Protein AF-A0A8J2X9C2-F1 (afdb_monomer_lite)

pLDDT: mean 74.07, std 10.77, range [40.5, 87.69]

Sequence (74 aa):
MGQSLTTLSGGEGQRLKLAKELLKQGNKQSLYLPTTGLHPNDVALLLKLLNRLVDAGNTVIMVEHNSQMIRAAD

Radius of gyration: 12.96 Å; chains: 1; bounding box: 37×24×29 Å

Structure (mmCIF, N/CA/C/O backbone):
data_AF-A0A8J2X9C2-F1
#
_entry.id   AF-A0A8J2X9C2-F1
#
loop_
_atom_site.group_PDB
_atom_site.id
_atom_site.type_symbol
_atom_site.label_atom_id
_atom_site.label_alt_id
_atom_site.label_comp_id
_atom_site.label_asym_id
_atom_site.label_entity_id
_atom_site.label_seq_id
_atom_site.pdbx_PDB_ins_code
_atom_site.Cartn_x
_atom_site.Cartn_y
_atom_site.Cartn_z
_atom_site.occupancy
_atom_site.B_iso_or_equiv
_atom_site.auth_seq_id
_atom_site.auth_comp_id
_atom_site.auth_asym_id
_atom_site.auth_atom_id
_atom_site.pdbx_PDB_model_num
ATOM 1 N N . MET A 1 1 ? 25.400 16.062 12.610 1.00 40.50 1 MET A N 1
ATOM 2 C CA . MET A 1 1 ? 25.855 16.041 11.204 1.00 40.50 1 MET A CA 1
ATOM 3 C C . MET A 1 1 ? 24.895 15.150 10.432 1.00 40.50 1 MET A C 1
ATOM 5 O O . MET A 1 1 ? 25.026 13.937 10.488 1.00 40.50 1 MET A O 1
ATOM 9 N N . GLY A 1 2 ? 23.840 15.738 9.864 1.00 52.41 2 GLY A N 1
ATOM 10 C CA . GLY A 1 2 ? 22.807 15.009 9.126 1.00 52.41 2 GLY A CA 1
ATOM 11 C C . GLY A 1 2 ? 23.219 14.895 7.667 1.00 52.41 2 GLY A C 1
ATOM 12 O O . GLY A 1 2 ? 23.444 15.917 7.023 1.00 52.41 2 GLY A O 1
ATOM 13 N N . GLN A 1 3 ? 23.374 13.673 7.163 1.00 47.06 3 GLN A N 1
ATOM 14 C CA . GLN A 1 3 ? 23.570 13.469 5.733 1.00 47.06 3 GLN A CA 1
ATOM 15 C C . GLN A 1 3 ? 22.343 13.992 4.972 1.00 47.06 3 GLN A C 1
ATOM 17 O O . GLN A 1 3 ? 21.204 13.787 5.392 1.00 47.06 3 GLN A O 1
ATOM 22 N N . SER A 1 4 ? 22.604 14.704 3.874 1.00 48.19 4 SER A N 1
ATOM 23 C CA . SER A 1 4 ? 21.591 15.204 2.944 1.00 48.19 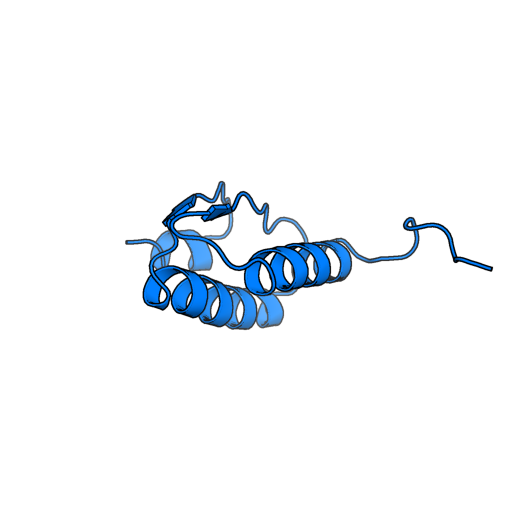4 SER A CA 1
ATOM 24 C C . SER A 1 4 ? 20.675 14.061 2.497 1.00 48.19 4 SER A C 1
ATOM 26 O O . SER A 1 4 ? 21.158 12.991 2.133 1.00 48.19 4 SER A O 1
ATOM 28 N N . LEU A 1 5 ? 19.362 14.302 2.491 1.00 53.38 5 LEU A N 1
ATOM 29 C CA . LEU A 1 5 ? 18.273 13.392 2.092 1.00 53.38 5 LEU A CA 1
ATOM 30 C C . LEU A 1 5 ? 18.310 12.964 0.600 1.00 53.38 5 LEU A C 1
ATOM 32 O O . LEU A 1 5 ? 17.289 12.589 0.035 1.00 53.38 5 LEU A O 1
ATOM 36 N N . THR A 1 6 ? 19.470 13.018 -0.055 1.00 53.41 6 THR A N 1
ATOM 37 C CA . THR A 1 6 ? 19.654 12.826 -1.502 1.00 53.41 6 THR A CA 1
ATOM 38 C C . THR A 1 6 ? 20.310 11.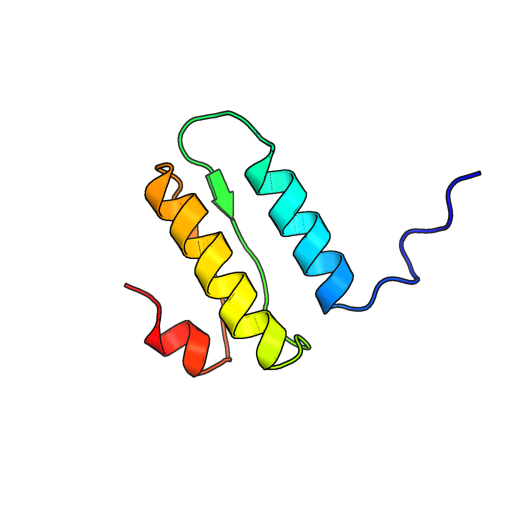492 -1.883 1.00 53.41 6 THR A C 1
ATOM 40 O O . THR A 1 6 ? 20.613 11.295 -3.054 1.00 53.41 6 THR A O 1
ATOM 43 N N . THR A 1 7 ? 20.543 10.572 -0.939 1.00 60.06 7 THR A N 1
ATOM 44 C CA . THR A 1 7 ? 21.186 9.261 -1.198 1.00 60.06 7 THR A CA 1
ATOM 45 C C . THR A 1 7 ? 20.235 8.066 -1.142 1.00 60.06 7 THR A C 1
ATOM 47 O O . THR A 1 7 ? 20.671 6.937 -1.347 1.00 60.06 7 THR A O 1
ATOM 50 N N . LEU A 1 8 ? 18.952 8.288 -0.858 1.00 61.91 8 LEU A N 1
ATOM 51 C CA . LEU A 1 8 ? 17.974 7.208 -0.788 1.00 61.91 8 LEU A CA 1
ATOM 52 C C . LEU A 1 8 ? 17.502 6.845 -2.194 1.00 61.91 8 LEU A C 1
ATOM 54 O O . LEU A 1 8 ? 17.107 7.716 -2.972 1.00 61.91 8 LEU A O 1
ATOM 58 N N . SER A 1 9 ? 17.485 5.551 -2.501 1.00 70.62 9 SER A N 1
ATOM 59 C CA . SER A 1 9 ? 16.757 5.039 -3.660 1.00 70.62 9 SER A CA 1
ATOM 60 C C . SER A 1 9 ? 15.272 5.407 -3.556 1.00 70.62 9 SER A C 1
ATOM 62 O O . SER A 1 9 ? 14.734 5.589 -2.457 1.00 70.62 9 SER A O 1
ATOM 64 N N . GLY A 1 10 ? 14.576 5.471 -4.697 1.00 73.06 10 GLY A N 1
ATOM 65 C CA . GLY A 1 10 ? 13.134 5.752 -4.720 1.00 73.06 10 GLY A CA 1
ATOM 66 C C . GLY A 1 10 ? 12.345 4.850 -3.759 1.00 73.06 10 GLY A C 1
ATOM 67 O O . GLY A 1 10 ? 11.495 5.334 -3.011 1.00 73.06 10 GLY A O 1
ATOM 68 N N . GLY A 1 11 ? 12.719 3.568 -3.674 1.00 71.69 11 GLY A N 1
ATOM 69 C CA . GLY A 1 11 ? 12.103 2.609 -2.758 1.00 71.69 11 GLY A CA 1
ATOM 70 C C . GLY A 1 11 ? 12.431 2.805 -1.275 1.00 71.69 11 GLY A C 1
ATOM 71 O O . GLY A 1 11 ? 11.597 2.532 -0.411 1.00 71.69 11 GLY A O 1
ATOM 72 N N . GLU A 1 12 ? 13.620 3.298 -0.928 1.00 75.25 12 GLU A N 1
ATOM 73 C CA . GLU A 1 12 ? 13.955 3.651 0.460 1.00 75.25 12 GLU A CA 1
ATOM 74 C C . GLU A 1 12 ? 13.210 4.902 0.922 1.00 75.25 12 GLU A C 1
ATOM 76 O O . GLU A 1 12 ? 12.617 4.897 2.004 1.00 75.25 12 GLU A O 1
ATOM 81 N N . GLY A 1 13 ? 13.165 5.940 0.081 1.00 77.44 13 GLY A N 1
ATOM 82 C CA . GLY A 1 13 ? 12.390 7.148 0.364 1.00 77.44 13 GLY A CA 1
ATOM 83 C C . GLY A 1 13 ? 10.906 6.834 0.567 1.00 77.44 13 GLY A C 1
ATOM 84 O O . GLY A 1 13 ? 10.267 7.357 1.483 1.00 77.44 13 GLY A O 1
ATOM 85 N N . GLN A 1 14 ? 10.368 5.909 -0.229 1.00 72.00 14 GLN A N 1
ATOM 86 C CA . GLN A 1 14 ? 8.978 5.486 -0.124 1.00 72.00 14 GLN A CA 1
ATOM 87 C C . GLN A 1 14 ? 8.683 4.697 1.157 1.00 72.00 14 GLN A C 1
ATOM 89 O O . GLN A 1 14 ? 7.693 4.985 1.834 1.00 72.00 14 GLN A O 1
ATOM 94 N N . ARG A 1 15 ? 9.556 3.755 1.540 1.00 76.94 15 ARG A N 1
ATOM 95 C CA . ARG A 1 15 ? 9.427 3.005 2.803 1.00 76.94 15 ARG A CA 1
ATOM 96 C C . ARG A 1 15 ? 9.478 3.929 4.022 1.00 76.94 15 ARG A C 1
ATOM 98 O O . ARG A 1 15 ? 8.672 3.766 4.935 1.00 76.94 15 ARG A O 1
ATOM 105 N N . LEU A 1 16 ? 10.351 4.939 4.012 1.00 77.69 16 LEU A N 1
ATOM 106 C CA . LEU A 1 16 ? 10.421 5.958 5.068 1.00 77.69 16 LEU A CA 1
ATOM 107 C C . LEU A 1 16 ? 9.150 6.809 5.148 1.00 77.69 16 LEU A C 1
ATOM 109 O O . LEU A 1 16 ? 8.639 7.047 6.244 1.00 77.69 16 LEU A O 1
ATOM 113 N N . LYS A 1 17 ? 8.612 7.242 4.000 1.00 74.31 17 LYS A N 1
ATOM 114 C CA . LYS A 1 17 ? 7.353 7.997 3.955 1.00 74.31 17 LYS A CA 1
ATOM 115 C C . LYS A 1 17 ? 6.199 7.169 4.523 1.00 74.31 17 LYS A C 1
ATOM 117 O O . LYS A 1 17 ? 5.450 7.673 5.349 1.00 74.31 17 LYS A O 1
ATOM 122 N N . LEU A 1 18 ? 6.101 5.894 4.148 1.00 73.00 18 LEU A N 1
ATOM 123 C CA . LEU A 1 18 ? 5.088 4.978 4.672 1.00 73.00 18 LEU A CA 1
ATOM 124 C C . LEU A 1 18 ? 5.221 4.759 6.185 1.00 73.00 18 LEU A C 1
ATOM 126 O O . LEU A 1 18 ? 4.230 4.857 6.903 1.00 73.00 18 LEU A O 1
ATOM 130 N N . ALA A 1 19 ? 6.436 4.503 6.680 1.00 75.81 19 ALA A N 1
ATOM 131 C CA . ALA A 1 19 ? 6.689 4.331 8.109 1.00 75.81 19 ALA A CA 1
ATOM 132 C C . ALA A 1 19 ? 6.286 5.577 8.913 1.00 75.81 19 ALA A C 1
ATOM 134 O O . ALA A 1 19 ? 5.691 5.460 9.980 1.00 75.81 19 ALA A O 1
ATOM 135 N N . LYS A 1 20 ? 6.548 6.777 8.382 1.00 75.69 20 LYS A N 1
ATOM 136 C CA . LYS A 1 20 ? 6.142 8.039 9.012 1.00 75.69 20 LYS A CA 1
ATOM 137 C C . LYS A 1 20 ? 4.622 8.169 9.143 1.00 75.69 20 LYS A C 1
ATOM 139 O O . LYS A 1 20 ? 4.154 8.644 10.172 1.00 75.69 20 LYS A O 1
ATOM 144 N N . GLU A 1 21 ? 3.866 7.765 8.127 1.00 72.25 21 GLU A N 1
ATOM 145 C CA . GLU A 1 21 ? 2.398 7.842 8.150 1.00 72.25 21 GLU A CA 1
ATOM 146 C C . GLU A 1 21 ? 1.794 6.748 9.050 1.00 72.25 21 GLU A C 1
ATOM 148 O O . GLU A 1 21 ? 0.891 7.037 9.827 1.00 72.25 21 GLU A O 1
ATOM 153 N N . LEU A 1 22 ? 2.380 5.542 9.077 1.00 69.81 22 LEU A N 1
ATOM 154 C CA . LEU A 1 22 ? 2.045 4.481 10.045 1.00 69.81 22 LEU A CA 1
ATOM 155 C C . LEU A 1 22 ? 2.226 4.909 11.512 1.00 69.81 22 LEU A C 1
ATOM 157 O O . LEU A 1 22 ? 1.512 4.426 12.387 1.00 69.81 22 LEU A O 1
ATOM 161 N N . LEU A 1 23 ? 3.200 5.779 11.793 1.00 72.38 23 LEU A N 1
ATOM 162 C CA . LEU A 1 23 ? 3.500 6.252 13.148 1.00 72.38 23 LEU A CA 1
ATOM 163 C C . LEU A 1 23 ? 2.595 7.403 13.610 1.00 72.38 23 LEU A C 1
ATOM 165 O O . LEU A 1 23 ? 2.552 7.694 14.807 1.00 72.38 23 LEU A O 1
ATOM 169 N N . LYS A 1 24 ? 1.882 8.080 12.703 1.00 70.38 24 LYS A N 1
ATOM 170 C CA . LYS A 1 24 ? 0.961 9.155 13.087 1.00 70.38 24 LYS A CA 1
ATOM 171 C C . LYS A 1 24 ? -0.313 8.558 13.687 1.00 70.38 24 LYS A C 1
ATOM 173 O O . LYS A 1 2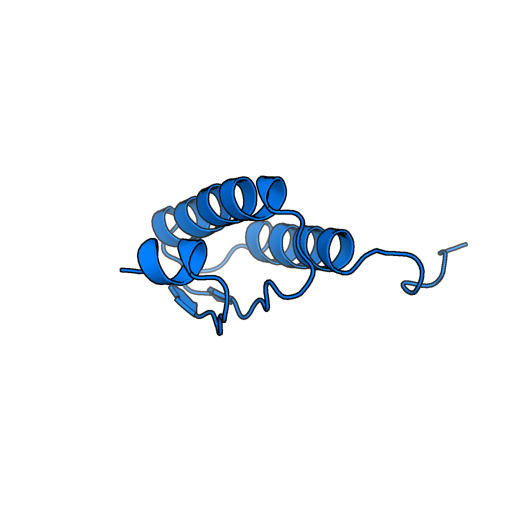4 ? -1.017 7.801 13.028 1.00 70.38 24 LYS A O 1
ATOM 178 N N . GLN A 1 25 ? -0.648 8.957 14.911 1.00 60.44 25 GLN A N 1
ATOM 179 C CA . GLN A 1 25 ? -1.917 8.607 15.554 1.00 60.44 25 GLN A CA 1
ATOM 180 C C . GLN A 1 25 ? -3.005 9.626 15.183 1.00 60.44 25 GLN A C 1
ATOM 182 O O . GLN A 1 25 ? -2.808 10.828 15.345 1.00 60.44 25 GLN A O 1
ATOM 187 N N . GLY A 1 26 ? -4.151 9.152 14.689 1.00 60.97 26 GLY A N 1
ATOM 188 C CA . GLY A 1 26 ? -5.308 9.989 14.356 1.00 60.97 26 GLY A CA 1
ATOM 189 C C . GLY A 1 26 ? -6.243 9.312 13.355 1.00 60.97 26 GLY A C 1
ATOM 190 O O . GLY A 1 26 ? -5.785 8.646 12.429 1.00 60.97 26 GLY A O 1
ATOM 191 N N . ASN A 1 27 ? -7.553 9.472 13.549 1.00 58.19 27 ASN A N 1
ATOM 192 C CA . ASN A 1 27 ? -8.571 8.825 12.723 1.00 58.19 27 ASN A CA 1
ATOM 193 C C . ASN A 1 27 ? -8.618 9.455 11.323 1.00 58.19 27 ASN A C 1
ATOM 195 O O . ASN A 1 27 ? -8.963 10.628 11.191 1.00 58.19 27 ASN A O 1
ATOM 199 N N . LYS A 1 28 ? -8.359 8.620 10.306 1.00 58.44 28 LYS A N 1
ATOM 200 C CA . LYS A 1 28 ? -8.462 8.879 8.858 1.00 58.44 28 LYS A CA 1
ATOM 201 C C . LYS A 1 28 ? -7.310 9.691 8.265 1.00 58.44 28 LYS A C 1
ATOM 203 O O . LYS A 1 28 ? -7.402 10.901 8.078 1.00 58.44 28 LYS A O 1
ATOM 208 N N . GLN A 1 29 ? -6.242 8.995 7.887 1.00 63.66 29 GLN A N 1
ATOM 209 C CA . GLN A 1 29 ? -5.186 9.559 7.047 1.00 63.66 29 GLN A CA 1
ATOM 210 C C . GLN A 1 29 ? -5.353 9.115 5.598 1.00 63.66 29 GLN A C 1
ATOM 212 O O . GLN A 1 29 ? -5.574 7.934 5.341 1.00 63.66 29 GLN A O 1
ATOM 217 N N . SER A 1 30 ? -5.229 10.071 4.672 1.00 62.22 30 SER A N 1
ATOM 218 C CA . SER A 1 30 ? -5.144 9.815 3.234 1.00 62.22 30 SER A CA 1
ATOM 219 C C . SER A 1 30 ? -3.689 9.768 2.797 1.00 62.22 30 SER A C 1
ATOM 221 O O . SER A 1 30 ? -2.975 10.769 2.858 1.00 62.22 30 SER A O 1
ATOM 223 N N . LEU A 1 31 ? -3.245 8.590 2.368 1.00 69.69 31 LEU A N 1
ATOM 224 C CA . LEU A 1 31 ? -1.862 8.341 1.984 1.00 69.69 31 LEU A CA 1
ATOM 225 C C . LEU A 1 31 ? -1.711 8.287 0.468 1.00 69.69 31 LEU A C 1
ATOM 227 O O . LEU A 1 31 ? -2.221 7.359 -0.144 1.00 69.69 31 LEU A O 1
ATOM 231 N N . TYR A 1 32 ? -0.949 9.232 -0.095 1.00 66.19 32 TYR A N 1
ATOM 232 C CA . TYR A 1 32 ? -0.551 9.245 -1.506 1.00 66.19 32 TYR A CA 1
ATOM 233 C C . TYR A 1 32 ? 0.900 8.771 -1.690 1.00 66.19 32 TYR A C 1
ATOM 235 O O . TYR A 1 32 ? 1.856 9.417 -1.218 1.00 66.19 32 TYR A O 1
ATOM 243 N N . LEU A 1 33 ? 1.069 7.650 -2.396 1.00 69.19 33 LEU A N 1
ATOM 244 C CA . LEU A 1 33 ? 2.350 6.988 -2.660 1.00 69.19 33 LEU A CA 1
ATOM 245 C C . LEU A 1 33 ? 2.443 6.563 -4.138 1.00 69.19 33 LEU A C 1
ATOM 247 O O . LEU A 1 33 ? 1.598 5.783 -4.562 1.00 69.19 33 LEU A O 1
ATOM 251 N N . PRO A 1 34 ? 3.457 7.014 -4.900 1.00 67.25 34 PRO A N 1
ATOM 252 C CA . PRO A 1 34 ? 3.777 6.447 -6.213 1.00 67.25 34 PRO A CA 1
ATOM 253 C C . PRO A 1 34 ? 4.659 5.198 -6.061 1.00 67.25 34 PRO A C 1
ATOM 255 O O . PRO A 1 34 ? 5.633 5.274 -5.323 1.00 67.25 34 PRO A O 1
ATOM 258 N N . THR A 1 35 ? 4.400 4.077 -6.749 1.00 67.88 35 THR A N 1
ATOM 259 C CA . THR A 1 35 ? 5.293 2.884 -6.706 1.00 67.88 35 THR A CA 1
ATOM 260 C C . THR A 1 35 ? 6.358 2.814 -7.798 1.00 67.88 35 THR A C 1
ATOM 262 O O . THR A 1 35 ? 7.109 1.836 -7.880 1.00 67.88 35 THR A O 1
ATOM 265 N N . THR A 1 36 ? 6.453 3.835 -8.649 1.00 69.38 36 THR A N 1
ATOM 266 C CA . THR A 1 36 ? 7.417 3.867 -9.753 1.00 69.38 36 THR A CA 1
ATOM 267 C C . THR A 1 36 ? 8.847 3.678 -9.240 1.00 69.38 36 THR A C 1
ATOM 269 O O . THR A 1 36 ? 9.341 4.468 -8.440 1.00 69.38 36 THR A O 1
ATOM 272 N N . GLY A 1 37 ? 9.529 2.639 -9.730 1.00 69.56 37 GLY A N 1
ATOM 273 C CA . GLY A 1 37 ? 10.914 2.334 -9.360 1.00 69.56 37 GLY A CA 1
ATOM 274 C C . GLY A 1 37 ? 11.083 1.444 -8.123 1.00 69.56 37 GLY A C 1
ATOM 275 O O . GLY A 1 37 ? 12.220 1.219 -7.711 1.00 69.56 37 GLY A O 1
ATOM 276 N N . LEU A 1 38 ? 10.000 0.913 -7.540 1.00 74.00 38 LEU A N 1
ATOM 277 C CA . LEU A 1 38 ? 10.105 -0.143 -6.529 1.00 74.00 38 LEU A CA 1
ATOM 278 C C . LEU A 1 38 ? 10.553 -1.472 -7.139 1.00 74.00 38 LEU A C 1
ATOM 280 O O . LEU A 1 38 ? 10.133 -1.858 -8.232 1.00 74.00 38 LEU A O 1
ATOM 284 N N . HIS A 1 39 ? 11.367 -2.210 -6.385 1.00 78.38 39 HIS A N 1
ATOM 285 C CA . HIS A 1 39 ? 11.693 -3.587 -6.724 1.00 78.38 39 HIS A CA 1
ATOM 286 C C . HIS A 1 39 ? 10.426 -4.460 -6.614 1.00 78.38 39 HIS A C 1
ATOM 288 O O . HIS A 1 39 ? 9.652 -4.271 -5.674 1.00 78.38 39 HIS A O 1
ATOM 294 N N . PRO A 1 40 ? 10.202 -5.454 -7.495 1.00 72.81 40 PRO A N 1
ATOM 295 C CA . PRO A 1 40 ? 8.997 -6.290 -7.453 1.00 72.81 40 PRO A CA 1
ATOM 296 C C . PRO A 1 40 ? 8.708 -6.928 -6.083 1.00 72.81 40 PRO A C 1
ATOM 298 O O . PRO A 1 40 ? 7.563 -6.947 -5.639 1.00 72.81 40 PRO A O 1
ATOM 301 N N . ASN A 1 41 ? 9.740 -7.378 -5.357 1.00 79.81 41 ASN A N 1
ATOM 302 C CA . ASN A 1 41 ? 9.567 -7.902 -3.991 1.00 79.81 41 ASN A CA 1
ATOM 303 C C . ASN A 1 41 ? 9.052 -6.853 -2.991 1.00 79.81 41 ASN A C 1
ATOM 305 O O . ASN A 1 41 ? 8.323 -7.204 -2.061 1.00 79.81 41 ASN A O 1
ATOM 309 N N . ASP A 1 42 ? 9.403 -5.580 -3.174 1.00 79.31 42 ASP A N 1
ATOM 310 C CA . ASP A 1 42 ? 8.962 -4.506 -2.284 1.00 79.31 42 ASP A CA 1
ATOM 311 C C . ASP A 1 42 ? 7.489 -4.153 -2.515 1.00 79.31 42 ASP A C 1
ATOM 313 O O . ASP A 1 42 ? 6.823 -3.710 -1.583 1.00 79.31 42 ASP A O 1
ATOM 317 N N . VAL A 1 43 ? 6.947 -4.411 -3.711 1.00 81.38 43 VAL A N 1
ATOM 318 C CA . VAL A 1 43 ? 5.523 -4.196 -4.025 1.00 81.38 43 VAL A CA 1
ATOM 319 C C . VAL A 1 43 ? 4.639 -5.078 -3.143 1.00 81.38 43 VAL A C 1
ATOM 321 O O . VAL A 1 43 ? 3.693 -4.589 -2.528 1.00 81.38 43 VAL A O 1
ATOM 324 N N . ALA A 1 44 ? 4.979 -6.361 -3.001 1.00 83.88 44 ALA A N 1
ATOM 325 C CA . ALA A 1 44 ? 4.222 -7.285 -2.157 1.00 83.88 44 ALA A CA 1
ATOM 326 C C . ALA A 1 44 ? 4.294 -6.912 -0.665 1.00 83.88 44 ALA A C 1
ATOM 328 O O . ALA A 1 44 ? 3.305 -7.032 0.061 1.00 83.88 44 ALA A O 1
ATOM 329 N N . LEU A 1 45 ? 5.457 -6.447 -0.195 1.00 84.31 45 LEU A N 1
ATOM 330 C CA . LEU A 1 45 ? 5.610 -5.953 1.175 1.00 84.31 45 LEU A CA 1
ATOM 331 C C . LEU A 1 45 ? 4.802 -4.668 1.395 1.00 84.31 45 LEU A C 1
ATOM 333 O O . LEU A 1 45 ? 4.129 -4.533 2.417 1.00 84.31 45 LEU A O 1
ATOM 337 N N . LEU A 1 46 ? 4.845 -3.748 0.433 1.00 83.19 46 LEU A N 1
ATOM 338 C CA . LEU A 1 46 ? 4.099 -2.500 0.471 1.00 83.19 46 LEU A CA 1
ATOM 339 C C . LEU A 1 46 ? 2.592 -2.759 0.527 1.00 83.19 46 LEU A C 1
ATOM 341 O O . LEU A 1 46 ? 1.935 -2.191 1.391 1.00 83.19 46 LEU A O 1
ATOM 345 N N . LEU A 1 47 ? 2.064 -3.670 -0.296 1.00 86.38 47 LEU A N 1
ATOM 346 C CA . LEU A 1 47 ? 0.656 -4.082 -0.242 1.00 86.38 47 LEU A CA 1
ATOM 347 C C . LEU A 1 47 ? 0.248 -4.567 1.151 1.00 86.38 47 LEU A C 1
ATOM 349 O O . LEU A 1 47 ? -0.751 -4.111 1.697 1.00 86.38 47 LEU A O 1
ATOM 353 N N . LYS A 1 48 ? 1.059 -5.426 1.783 1.00 87.69 48 LYS A N 1
ATOM 354 C CA . LYS A 1 48 ? 0.786 -5.889 3.154 1.00 87.69 48 LYS A CA 1
ATOM 355 C C . LYS A 1 48 ? 0.736 -4.739 4.162 1.00 87.69 48 LYS A C 1
ATOM 357 O O . LYS A 1 48 ? -0.071 -4.774 5.086 1.00 87.69 48 LYS A O 1
ATOM 362 N N . LEU A 1 49 ? 1.601 -3.735 4.019 1.00 84.81 49 LEU A N 1
ATOM 363 C CA . LEU A 1 49 ? 1.627 -2.575 4.914 1.00 84.81 49 LEU A CA 1
ATOM 364 C C . LEU A 1 49 ? 0.454 -1.619 4.664 1.00 84.81 49 LEU A C 1
ATOM 366 O O . LEU A 1 49 ? -0.110 -1.100 5.624 1.00 84.81 49 LEU A O 1
ATOM 370 N N . LEU A 1 50 ? 0.073 -1.415 3.402 1.00 85.62 50 LEU A N 1
ATOM 371 C CA . LEU A 1 50 ? -1.096 -0.621 3.025 1.00 85.62 50 LEU A CA 1
ATOM 372 C C . LEU A 1 50 ? -2.389 -1.257 3.546 1.00 85.62 50 LEU A C 1
ATOM 374 O O . LEU A 1 50 ? -3.196 -0.556 4.147 1.00 85.62 50 LEU A O 1
ATOM 378 N N . ASN A 1 51 ? -2.535 -2.578 3.437 1.00 87.06 51 ASN A N 1
ATOM 379 C CA . ASN A 1 51 ? -3.694 -3.280 3.994 1.00 87.06 51 ASN A CA 1
ATOM 380 C C . ASN A 1 51 ? -3.782 -3.102 5.513 1.00 87.06 51 ASN A C 1
ATOM 382 O O . ASN A 1 51 ? -4.838 -2.763 6.027 1.00 87.06 51 ASN A O 1
ATOM 386 N N . ARG A 1 52 ? -2.655 -3.181 6.234 1.00 85.81 52 ARG A N 1
ATOM 387 C CA . ARG A 1 52 ? -2.635 -2.901 7.682 1.00 85.81 52 ARG A CA 1
ATOM 388 C C . ARG A 1 52 ? -3.047 -1.468 8.031 1.00 85.81 52 ARG A C 1
ATOM 390 O O . ARG A 1 52 ? -3.593 -1.248 9.108 1.00 85.81 52 ARG A O 1
ATOM 397 N N . LEU A 1 53 ? -2.761 -0.491 7.164 1.00 81.75 53 LEU A N 1
ATOM 398 C CA . LEU A 1 53 ? -3.243 0.883 7.345 1.00 81.75 53 LEU A CA 1
ATOM 399 C C . LEU A 1 53 ? -4.761 0.960 7.185 1.00 81.75 53 LEU A C 1
ATOM 401 O O . LEU A 1 53 ? -5.411 1.621 7.997 1.00 81.75 53 LEU A O 1
ATOM 405 N N . VAL A 1 54 ? -5.307 0.287 6.171 1.00 84.44 54 VAL A N 1
ATOM 406 C CA . VAL A 1 54 ? -6.753 0.202 5.929 1.00 84.44 54 VAL A CA 1
ATOM 407 C C . VAL A 1 54 ? -7.457 -0.500 7.092 1.00 84.44 54 VAL A C 1
ATOM 409 O O . VAL A 1 54 ? -8.404 0.057 7.642 1.00 84.44 54 VAL A O 1
ATOM 412 N N . ASP A 1 55 ? -6.927 -1.634 7.559 1.00 86.31 55 ASP A N 1
ATOM 413 C CA . ASP A 1 55 ? -7.436 -2.377 8.723 1.00 86.31 55 ASP A CA 1
ATOM 414 C C . ASP A 1 55 ? -7.445 -1.525 10.004 1.00 86.31 55 ASP A C 1
ATOM 416 O O . ASP A 1 55 ? -8.303 -1.685 10.872 1.00 86.31 55 ASP A O 1
ATOM 420 N N . ALA A 1 56 ? -6.507 -0.579 10.124 1.00 83.88 56 ALA A N 1
ATOM 421 C CA . ALA A 1 56 ? -6.452 0.385 11.222 1.00 83.88 56 ALA A CA 1
ATOM 422 C C . ALA A 1 56 ? -7.441 1.565 11.066 1.00 83.88 56 ALA A C 1
ATOM 424 O O . ALA A 1 56 ? -7.412 2.496 11.871 1.00 83.88 56 ALA A O 1
ATOM 425 N N . GLY A 1 57 ? -8.306 1.554 10.045 1.00 82.81 57 GLY A N 1
ATOM 426 C CA . GLY A 1 57 ? -9.331 2.571 9.795 1.00 82.81 57 GLY A CA 1
ATOM 427 C C . GLY A 1 57 ? -8.863 3.773 8.965 1.00 82.81 57 GLY A C 1
ATOM 428 O O . GLY A 1 57 ? -9.534 4.810 8.962 1.00 82.81 57 GLY A O 1
ATOM 429 N N . ASN A 1 58 ? -7.720 3.671 8.277 1.00 82.38 58 ASN A N 1
ATOM 430 C CA . ASN A 1 58 ? -7.243 4.715 7.365 1.00 82.38 58 ASN A CA 1
ATOM 431 C C . ASN A 1 58 ? -7.809 4.531 5.953 1.00 82.38 58 ASN A C 1
ATOM 433 O O . ASN A 1 58 ? -8.134 3.425 5.534 1.00 82.38 58 ASN A O 1
ATOM 437 N N . THR A 1 59 ? -7.882 5.618 5.186 1.00 81.44 59 THR A N 1
ATOM 438 C CA . THR A 1 59 ? -8.300 5.575 3.779 1.00 81.44 59 THR A CA 1
ATOM 439 C C . THR A 1 59 ? -7.075 5.762 2.899 1.00 81.44 59 THR A C 1
ATOM 441 O O . THR A 1 59 ? -6.499 6.842 2.871 1.00 81.44 59 THR A O 1
ATOM 444 N N . VAL A 1 60 ? -6.662 4.742 2.155 1.00 81.06 60 VAL A N 1
ATOM 445 C CA . VAL A 1 60 ? -5.489 4.836 1.271 1.00 81.06 60 VAL A CA 1
ATOM 446 C C . VAL A 1 60 ? -5.937 5.205 -0.143 1.00 81.06 60 VAL A C 1
ATOM 448 O O . VAL A 1 60 ? -6.856 4.595 -0.674 1.00 81.06 60 VAL A O 1
ATOM 451 N N . ILE A 1 61 ? -5.290 6.200 -0.761 1.00 80.06 61 ILE A N 1
ATOM 452 C CA . ILE A 1 61 ? -5.554 6.600 -2.152 1.00 80.06 61 ILE A CA 1
ATOM 453 C C . ILE A 1 61 ? -4.226 6.612 -2.899 1.00 80.06 61 ILE A C 1
ATOM 455 O O . ILE A 1 61 ? -3.374 7.460 -2.640 1.00 80.06 61 ILE A O 1
ATOM 459 N N . MET A 1 62 ? -4.054 5.705 -3.856 1.00 78.12 62 MET A N 1
ATOM 460 C CA . MET A 1 62 ? -2.823 5.613 -4.641 1.00 78.12 62 MET A CA 1
ATOM 461 C C . MET A 1 62 ? -3.066 5.851 -6.131 1.00 78.12 62 MET A C 1
ATOM 463 O O . MET A 1 62 ? -4.151 5.5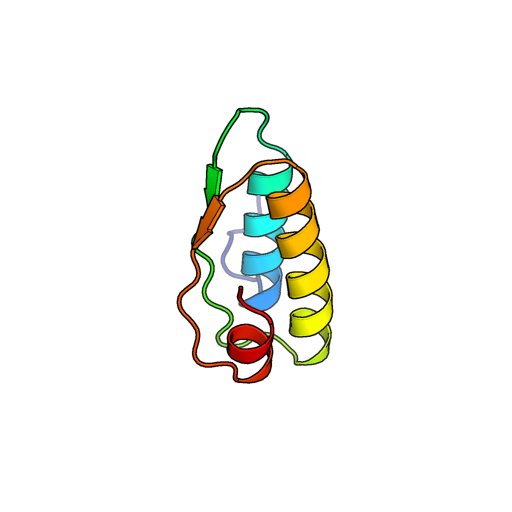94 -6.644 1.00 78.12 62 MET A O 1
ATOM 467 N N . VAL A 1 63 ? -2.033 6.328 -6.826 1.00 75.81 63 VAL A N 1
ATOM 468 C CA . VAL A 1 63 ? -2.014 6.450 -8.288 1.00 75.81 63 VAL A CA 1
ATOM 469 C C . VAL A 1 63 ? -0.948 5.511 -8.805 1.00 75.81 63 VAL A C 1
ATOM 471 O O . VAL A 1 63 ? 0.218 5.642 -8.437 1.00 75.81 63 VAL A O 1
ATOM 474 N N . GLU A 1 64 ? -1.360 4.564 -9.644 1.00 80.75 64 GLU A N 1
ATOM 475 C CA . GLU A 1 64 ? -0.525 3.425 -9.988 1.00 80.75 64 GLU A CA 1
ATOM 476 C C . GLU A 1 64 ? -0.506 3.060 -11.459 1.00 80.75 64 GLU A C 1
ATOM 478 O O . GLU A 1 64 ? -1.496 3.171 -12.178 1.00 80.75 64 GLU A O 1
ATOM 483 N N . HIS A 1 65 ? 0.651 2.539 -11.862 1.00 81.75 65 HIS A N 1
ATOM 484 C CA . HIS A 1 65 ? 0.856 1.876 -13.147 1.00 81.75 65 HIS A CA 1
ATOM 485 C C . HIS A 1 65 ? 1.247 0.401 -12.976 1.00 81.75 65 HIS A C 1
ATOM 487 O O . HIS A 1 65 ? 1.314 -0.336 -13.959 1.00 81.75 65 HIS A O 1
ATOM 493 N N . ASN A 1 66 ? 1.500 -0.054 -11.742 1.00 81.12 66 ASN A N 1
ATOM 494 C CA . ASN A 1 66 ? 1.822 -1.447 -11.471 1.00 81.12 66 ASN A CA 1
ATOM 495 C C . ASN A 1 66 ? 0.547 -2.308 -11.475 1.00 81.12 66 ASN A C 1
ATOM 497 O O . ASN A 1 66 ? -0.348 -2.132 -10.650 1.00 81.12 66 ASN A O 1
ATOM 501 N N . SER A 1 67 ? 0.483 -3.287 -12.378 1.00 83.38 67 SER A N 1
ATOM 502 C CA . SER A 1 67 ? -0.683 -4.163 -12.530 1.00 83.38 67 SER A CA 1
ATOM 503 C C . SER A 1 67 ? -0.980 -5.026 -11.299 1.00 83.38 67 SER A C 1
ATOM 505 O O . SER A 1 67 ? -2.141 -5.358 -11.076 1.00 83.38 67 SER A O 1
ATOM 507 N N . GLN A 1 68 ? 0.022 -5.374 -10.483 1.00 82.56 68 GLN A N 1
ATOM 508 C CA . GLN A 1 68 ? -0.191 -6.092 -9.222 1.00 82.56 68 GLN A CA 1
ATOM 509 C C . GLN A 1 68 ? -0.871 -5.206 -8.178 1.00 82.56 68 GLN A C 1
ATOM 511 O O . GLN A 1 68 ? -1.765 -5.682 -7.488 1.00 82.56 68 GLN A O 1
ATOM 516 N N . MET A 1 69 ? -0.490 -3.926 -8.099 1.00 84.00 69 MET A N 1
ATOM 517 C CA . MET A 1 69 ? -1.135 -2.957 -7.205 1.00 84.00 69 MET A CA 1
ATOM 518 C C . MET A 1 69 ? -2.585 -2.718 -7.605 1.00 84.00 69 MET A C 1
ATOM 520 O O . MET A 1 69 ? -3.479 -2.811 -6.775 1.00 84.00 69 MET A O 1
ATOM 524 N N . ILE A 1 70 ? -2.817 -2.486 -8.899 1.00 86.56 70 ILE A N 1
ATOM 525 C CA . ILE A 1 70 ? -4.159 -2.239 -9.435 1.00 86.56 70 ILE A CA 1
ATOM 526 C C . ILE A 1 70 ? -5.081 -3.438 -9.177 1.00 8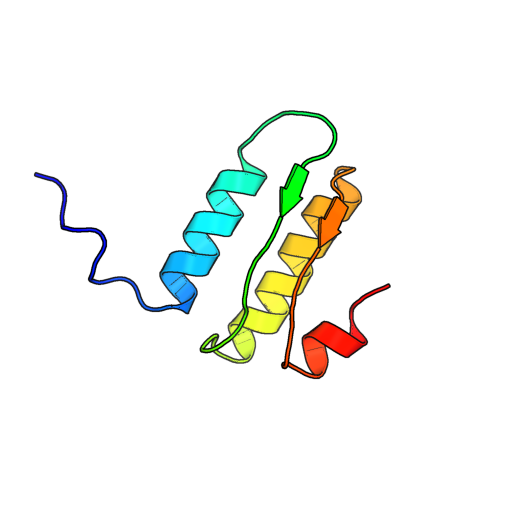6.56 70 ILE A C 1
ATOM 528 O O . ILE A 1 70 ? -6.232 -3.256 -8.810 1.00 86.56 70 ILE A O 1
ATOM 532 N N . ARG A 1 71 ? -4.580 -4.670 -9.335 1.00 86.69 71 ARG A N 1
ATOM 533 C CA . ARG A 1 71 ? -5.355 -5.895 -9.065 1.00 86.69 71 ARG A CA 1
ATOM 534 C C . ARG A 1 71 ? -5.647 -6.135 -7.584 1.00 86.69 71 ARG A C 1
ATOM 536 O O . ARG A 1 71 ? -6.530 -6.930 -7.290 1.00 86.69 71 ARG A O 1
ATOM 543 N N . ALA A 1 72 ? -4.863 -5.543 -6.691 1.00 85.38 72 ALA A N 1
ATOM 544 C CA . ALA A 1 72 ? -4.999 -5.707 -5.250 1.00 85.38 72 ALA A CA 1
ATOM 545 C C . ALA A 1 72 ? -5.838 -4.597 -4.594 1.00 85.38 72 ALA A C 1
ATOM 547 O O . ALA A 1 72 ? -6.052 -4.663 -3.389 1.00 85.38 72 ALA A O 1
ATOM 548 N N . ALA A 1 73 ? -6.262 -3.583 -5.355 1.00 82.25 73 ALA A N 1
ATOM 549 C CA . ALA A 1 73 ? -7.151 -2.529 -4.879 1.00 82.25 73 ALA A CA 1
ATOM 550 C C . ALA A 1 73 ? -8.611 -3.021 -4.809 1.00 82.25 73 ALA A C 1
ATOM 552 O O . ALA A 1 73 ? -9.033 -3.790 -5.677 1.00 82.25 73 A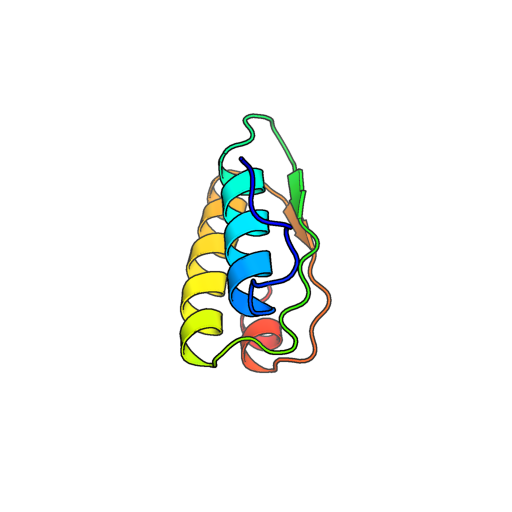LA A O 1
ATOM 553 N N . ASP A 1 74 ? -9.341 -2.558 -3.787 1.00 76.25 74 ASP A N 1
ATOM 554 C CA . ASP A 1 74 ? -10.781 -2.793 -3.577 1.00 76.25 74 ASP A CA 1
ATOM 555 C C . ASP A 1 74 ? -11.672 -1.880 -4.441 1.00 76.25 74 ASP A C 1
ATOM 557 O O . ASP A 1 74 ? -11.287 -0.707 -4.676 1.00 76.25 74 ASP A O 1
#

Secondary structure (DSSP, 8-state):
-PPPTTS--HHHHHHHHHHHHHH--SS--EE----TT--HHHHHHHHHHHHHHHHTT-EE------HHHHHH--

InterPro domains:
  IPR027417 P-loop containing nucleoside triphosphate hydrolase [G3DSA:3.40.50.300] (35-74)
  IPR027417 P-loop containing nucleoside triphosphate hydrolase [SSF52540] (2-74)

Foldseek 3Di:
DDDPPPPDFLLRVQVVLLVVVVPDDDAEDEDEGECPRPDPVVVVVVLVSVVVCVVVRYDYDYDYDDPVVVVSDD

Organism: NCBI:txid1245525